Protein AF-A0A9X9M5P9-F1 (afdb_monomer)

Sequence (102 aa):
IRSPEVKHFFALHPFTGELSLLRSLDYESFPEQEASITFLVEAFDIYGTMPPGIATVTVIVKDMNDYPPVFSKRIYKGMVAPDAVKGTPITTVYAEDADPPV

Foldseek 3Di:
DPDPVCVCFWDQDQPPRDIDGPDDQDQVPDPPPDQKDKDKDWHADPVRDPPTDIDIDMDHDDDDQPFDWAKPDPDDDFDDDPPDDPPDDTDDTDTDRPGDDD

Nearest PDB structures (foldseek):
  4xhz-assembly1_A  TM=8.759E-01  e=3.590E-12  Homo sapiens
  6c13-assembly1_A  TM=7.906E-01  e=7.341E-11  Mus musculus
  4zmz-assembly1_A  TM=5.736E-01  e=1.666E-02  Homo sapiens
  5j5j-assembly1_A  TM=6.169E-01  e=2.194E-01  Homo sapiens

Secondary structure (DSSP, 8-state):
---SGGGGTEEE-TTT--EEESS---GGGSPTT--EEEEEEEE--TT--SSPEEEEEEEEPPP---S--EES-S-------TTPPTT-------EE--SPP-

Structure (mmCIF, N/CA/C/O backbone):
data_AF-A0A9X9M5P9-F1
#
_entry.id   AF-A0A9X9M5P9-F1
#
loop_
_atom_site.group_PDB
_atom_site.id
_atom_site.type_symbol
_atom_site.label_atom_id
_atom_site.label_alt_id
_atom_site.label_comp_id
_atom_site.label_asym_id
_atom_site.label_entity_id
_atom_site.label_seq_id
_atom_site.pdbx_PDB_ins_code
_atom_site.Cartn_x
_atom_site.Cartn_y
_atom_site.Cartn_z
_atom_site.occupancy
_atom_site.B_iso_or_equiv
_ato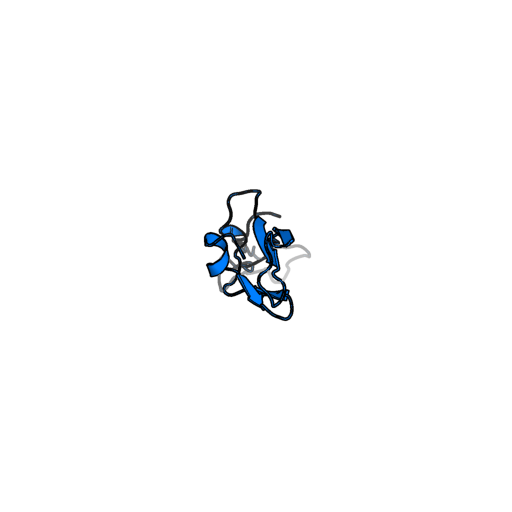m_site.auth_seq_id
_atom_site.auth_comp_id
_atom_site.auth_asym_id
_atom_site.auth_atom_id
_atom_site.pdbx_PDB_model_num
ATOM 1 N N . ILE A 1 1 ? 13.219 -4.749 -17.665 1.00 84.88 1 ILE A N 1
ATOM 2 C CA . ILE A 1 1 ? 13.757 -4.485 -16.308 1.00 84.88 1 ILE A CA 1
ATOM 3 C C . ILE A 1 1 ? 15.048 -5.273 -16.132 1.00 84.88 1 ILE A C 1
ATOM 5 O O . ILE A 1 1 ? 15.033 -6.484 -16.357 1.00 84.88 1 ILE A O 1
ATOM 9 N N . ARG A 1 2 ? 16.145 -4.590 -15.795 1.00 83.56 2 ARG A N 1
ATOM 10 C CA . ARG A 1 2 ? 17.488 -5.178 -15.668 1.00 83.56 2 ARG A CA 1
ATOM 11 C C . ARG A 1 2 ? 17.679 -5.919 -14.342 1.00 83.56 2 ARG A C 1
ATOM 13 O O . ARG A 1 2 ? 18.257 -6.997 -14.333 1.00 83.56 2 ARG A O 1
ATOM 20 N N . SER A 1 3 ? 17.127 -5.366 -13.269 1.00 85.62 3 SER A N 1
ATOM 21 C CA . SER A 1 3 ? 17.085 -5.927 -11.915 1.00 85.62 3 SER A CA 1
ATOM 22 C C . SER A 1 3 ? 16.174 -7.163 -11.828 1.00 85.62 3 SER A C 1
ATOM 24 O O . SER A 1 3 ? 14.958 -7.016 -11.971 1.00 85.62 3 SER A O 1
ATOM 26 N N . PRO A 1 4 ? 16.690 -8.395 -11.655 1.00 83.06 4 PRO A N 1
ATOM 27 C CA . PRO A 1 4 ? 15.856 -9.595 -11.541 1.00 83.06 4 PRO A CA 1
ATOM 28 C C . PRO A 1 4 ? 15.015 -9.645 -10.256 1.00 83.06 4 PRO A C 1
ATOM 30 O O . PRO A 1 4 ? 13.909 -10.184 -10.278 1.00 83.06 4 PRO A O 1
ATOM 33 N N . GLU A 1 5 ? 15.494 -9.063 -9.162 1.00 83.50 5 GLU A N 1
ATOM 34 C CA . GLU A 1 5 ? 14.832 -9.033 -7.856 1.00 83.50 5 GLU A CA 1
ATOM 35 C C . GLU A 1 5 ? 13.445 -8.381 -7.927 1.00 83.50 5 GLU A C 1
ATOM 37 O O . GLU A 1 5 ? 12.472 -8.922 -7.399 1.00 83.50 5 GLU A O 1
ATOM 42 N N . VAL A 1 6 ? 13.312 -7.299 -8.699 1.00 89.94 6 VAL A N 1
ATOM 43 C CA . VAL A 1 6 ? 12.051 -6.557 -8.826 1.00 89.94 6 VAL A CA 1
ATOM 44 C C . VAL A 1 6 ? 11.071 -7.184 -9.826 1.00 89.94 6 VAL A C 1
ATOM 46 O O . VAL A 1 6 ? 9.899 -6.815 -9.844 1.00 89.94 6 VAL A O 1
ATOM 49 N N . LYS A 1 7 ? 11.503 -8.162 -10.641 1.00 90.12 7 LYS A N 1
ATOM 50 C CA . LYS A 1 7 ? 10.626 -8.844 -11.618 1.00 90.12 7 LYS A CA 1
ATOM 51 C C . LYS A 1 7 ? 9.529 -9.684 -10.960 1.00 90.12 7 LYS A C 1
ATOM 53 O O . LYS A 1 7 ? 8.588 -10.075 -11.637 1.00 90.12 7 LYS A O 1
ATOM 58 N N . HIS A 1 8 ? 9.640 -9.967 -9.662 1.00 89.06 8 HIS A N 1
ATOM 59 C CA . HIS A 1 8 ? 8.583 -10.633 -8.895 1.00 89.06 8 HIS A CA 1
ATOM 60 C C . HIS A 1 8 ? 7.478 -9.668 -8.441 1.00 89.06 8 HIS A C 1
ATOM 62 O O . HIS A 1 8 ? 6.382 -10.124 -8.114 1.00 89.06 8 HIS A O 1
ATOM 68 N N . PHE A 1 9 ? 7.763 -8.361 -8.439 1.00 91.50 9 PHE A N 1
ATOM 69 C CA . PHE A 1 9 ? 6.837 -7.298 -8.050 1.00 91.50 9 PHE A CA 1
ATOM 70 C C . PHE A 1 9 ? 6.245 -6.574 -9.256 1.00 91.50 9 PHE A C 1
ATOM 72 O O . PHE A 1 9 ? 5.058 -6.265 -9.241 1.00 91.50 9 PHE A O 1
ATOM 79 N N . PHE A 1 10 ? 7.036 -6.339 -10.307 1.00 95.50 10 PHE A N 1
ATOM 80 C CA . PHE A 1 10 ? 6.629 -5.516 -11.445 1.00 95.50 10 PHE A CA 1
ATOM 81 C C . PHE A 1 10 ? 6.724 -6.246 -12.783 1.00 95.50 10 PHE A C 1
ATOM 83 O O . PHE A 1 10 ? 7.701 -6.944 -13.067 1.00 95.50 10 PHE A O 1
ATOM 90 N N . ALA A 1 11 ? 5.750 -5.981 -13.649 1.00 95.00 11 ALA A N 1
ATOM 91 C CA . ALA A 1 11 ? 5.795 -6.295 -15.068 1.00 95.00 11 ALA A CA 1
ATOM 92 C C . ALA A 1 11 ? 5.851 -5.002 -15.887 1.00 95.00 11 ALA A C 1
ATOM 94 O O . ALA A 1 11 ? 5.105 -4.060 -15.632 1.00 95.00 11 ALA A O 1
ATOM 95 N N . LEU A 1 12 ? 6.736 -4.971 -16.884 1.00 95.56 12 LEU A N 1
ATOM 96 C CA . LEU A 1 12 ? 6.853 -3.871 -17.839 1.00 95.56 12 LEU A CA 1
ATOM 97 C C . LEU A 1 12 ? 6.439 -4.377 -19.219 1.00 95.56 12 LEU A C 1
ATOM 99 O O . LEU A 1 12 ? 7.077 -5.290 -19.750 1.00 95.56 12 LEU A O 1
ATOM 103 N N . HIS A 1 13 ? 5.390 -3.796 -19.795 1.00 95.56 13 HIS A N 1
ATOM 104 C CA . HIS A 1 13 ? 4.910 -4.200 -21.109 1.00 95.56 13 HIS A CA 1
ATOM 105 C C . HIS A 1 13 ? 5.905 -3.764 -22.206 1.00 95.56 13 HIS A C 1
ATOM 107 O O . HIS A 1 13 ? 6.218 -2.574 -22.309 1.00 95.56 13 HIS A O 1
ATOM 113 N N . PRO A 1 14 ? 6.402 -4.688 -23.052 1.00 92.88 14 PRO A N 1
ATOM 114 C CA . PRO A 1 14 ? 7.552 -4.434 -23.926 1.00 92.88 14 PRO A CA 1
ATOM 115 C C . PRO A 1 14 ? 7.280 -3.448 -25.070 1.00 92.88 14 PRO A C 1
ATOM 117 O O . PRO A 1 14 ? 8.226 -2.874 -25.596 1.00 92.88 14 PRO A O 1
ATOM 120 N N . PHE A 1 15 ? 6.014 -3.239 -25.454 1.00 92.88 15 PHE A N 1
ATOM 121 C CA . PHE A 1 15 ? 5.652 -2.346 -26.566 1.00 92.88 15 PHE A CA 1
ATOM 122 C C . PHE A 1 15 ? 5.028 -1.019 -26.125 1.00 92.88 15 PHE A C 1
ATOM 124 O O . PHE A 1 15 ? 5.138 -0.031 -26.840 1.00 92.88 15 PHE A O 1
ATOM 131 N N . THR A 1 16 ? 4.359 -0.986 -24.969 1.00 95.69 16 THR A N 1
ATOM 132 C CA . THR A 1 16 ? 3.670 0.223 -24.470 1.00 95.69 16 THR A CA 1
ATOM 133 C C . THR A 1 16 ? 4.455 0.926 -23.370 1.00 95.69 16 THR A C 1
ATOM 135 O O . THR A 1 16 ? 4.197 2.093 -23.101 1.00 95.69 16 THR A O 1
ATOM 138 N N . GLY A 1 17 ? 5.396 0.230 -22.721 1.00 94.44 17 GLY A N 1
ATOM 139 C CA . GLY A 1 17 ? 6.113 0.748 -21.557 1.00 94.44 17 GLY A CA 1
ATOM 140 C C . GLY A 1 17 ? 5.264 0.819 -20.285 1.00 94.44 17 GLY A C 1
ATOM 141 O O . GLY A 1 17 ? 5.701 1.418 -19.307 1.00 94.44 17 GLY A O 1
ATOM 142 N N . GLU A 1 18 ? 4.068 0.224 -20.273 1.00 97.00 18 GLU A N 1
ATOM 143 C CA . GLU A 1 18 ? 3.203 0.206 -19.093 1.00 97.00 18 GLU A CA 1
ATOM 144 C C . GLU A 1 18 ? 3.835 -0.624 -17.970 1.00 97.00 18 GLU A C 1
ATOM 146 O O . GLU A 1 18 ? 4.168 -1.797 -18.161 1.00 97.00 18 GLU A O 1
ATOM 151 N N . LEU A 1 19 ? 4.002 -0.002 -16.801 1.00 95.62 19 LEU A N 1
ATOM 152 C CA . LEU A 1 19 ? 4.487 -0.645 -15.587 1.00 95.62 19 LEU A CA 1
ATOM 153 C C . LEU A 1 19 ? 3.291 -1.047 -14.722 1.00 95.62 19 LEU A C 1
ATOM 155 O O . LEU A 1 19 ? 2.485 -0.204 -14.341 1.00 95.62 19 LEU A O 1
ATOM 159 N N . SER A 1 20 ? 3.197 -2.331 -14.395 1.00 95.75 20 SER A N 1
ATOM 160 C CA . SER A 1 20 ? 2.101 -2.915 -13.618 1.00 95.75 20 SER A CA 1
ATOM 161 C C . SER A 1 20 ? 2.633 -3.767 -12.470 1.00 95.75 20 SER A C 1
ATOM 163 O O . SER A 1 20 ? 3.775 -4.236 -12.500 1.00 95.75 20 SER A O 1
ATOM 165 N N . LEU A 1 21 ? 1.803 -3.961 -11.446 1.00 95.38 21 LEU A N 1
ATOM 166 C CA . LEU A 1 21 ? 2.110 -4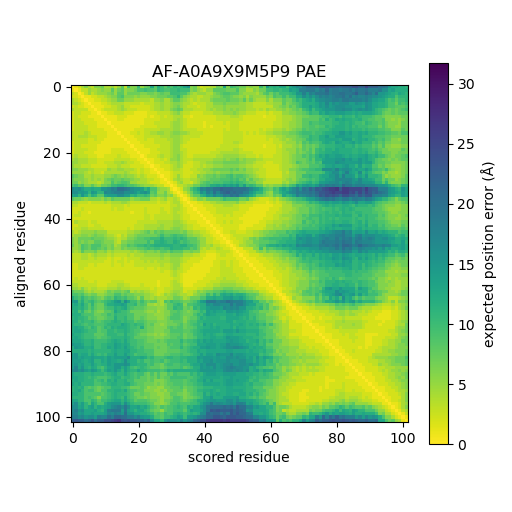.813 -10.303 1.00 95.38 21 LEU A CA 1
ATOM 167 C C . LEU A 1 21 ? 1.731 -6.268 -10.595 1.00 95.38 21 LEU A C 1
ATOM 169 O O . LEU A 1 21 ? 0.622 -6.558 -11.034 1.00 95.38 21 LEU A O 1
ATOM 173 N N . LEU A 1 22 ? 2.647 -7.186 -10.300 1.00 94.19 22 LEU A N 1
ATOM 174 C CA . LEU A 1 22 ? 2.397 -8.630 -10.274 1.00 94.19 22 LEU A CA 1
ATOM 175 C C . LEU A 1 22 ? 1.954 -9.114 -8.888 1.00 94.19 22 LEU A C 1
ATOM 177 O O . LEU A 1 22 ? 1.337 -10.172 -8.775 1.00 94.19 22 LEU A O 1
ATOM 181 N N . ARG A 1 23 ? 2.283 -8.354 -7.837 1.00 89.75 23 ARG A N 1
ATOM 182 C CA . ARG A 1 23 ? 1.885 -8.584 -6.441 1.00 89.75 23 ARG A CA 1
ATOM 183 C C . ARG A 1 23 ? 1.619 -7.246 -5.761 1.00 89.75 23 ARG A C 1
ATOM 185 O O . ARG A 1 23 ? 2.181 -6.234 -6.175 1.00 89.75 23 ARG A O 1
ATOM 192 N N . SER A 1 24 ? 0.788 -7.255 -4.724 1.00 88.56 24 SER A N 1
ATOM 193 C CA . SER A 1 24 ? 0.617 -6.094 -3.853 1.00 88.56 24 SER A CA 1
ATOM 194 C C . SER A 1 24 ? 1.948 -5.717 -3.197 1.00 88.56 24 SER A C 1
ATOM 196 O O . SER A 1 24 ? 2.774 -6.584 -2.903 1.00 88.56 24 SER A O 1
ATOM 198 N N . LEU A 1 25 ? 2.149 -4.416 -3.009 1.00 89.62 25 LEU A N 1
ATOM 199 C CA . LEU A 1 25 ? 3.219 -3.875 -2.182 1.00 89.62 25 LEU A CA 1
ATOM 200 C C . LEU A 1 25 ? 2.616 -3.584 -0.811 1.00 89.62 25 LEU A C 1
ATOM 202 O O . LEU A 1 25 ? 1.518 -3.044 -0.747 1.00 89.62 25 LEU A O 1
ATOM 206 N N . ASP A 1 26 ? 3.329 -3.981 0.230 1.00 85.50 26 ASP A N 1
ATOM 207 C CA . ASP A 1 26 ? 2.931 -3.878 1.631 1.00 85.50 26 ASP A CA 1
ATOM 208 C C . ASP A 1 26 ? 3.931 -2.940 2.304 1.00 85.50 26 ASP A C 1
ATOM 210 O O . ASP A 1 26 ? 5.135 -3.210 2.229 1.00 85.50 26 ASP A O 1
ATOM 214 N N . T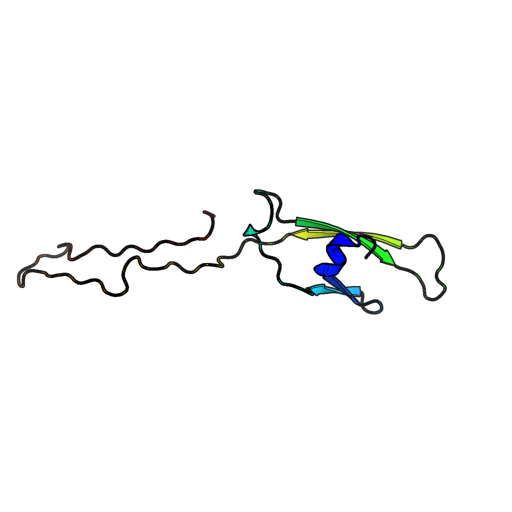YR A 1 27 ? 3.474 -1.806 2.837 1.00 85.38 27 TYR A N 1
ATOM 215 C CA . TYR A 1 27 ? 4.367 -0.756 3.340 1.00 85.38 27 TYR A CA 1
ATOM 216 C C . TYR A 1 27 ? 5.164 -1.253 4.558 1.00 85.38 27 TYR A C 1
ATOM 218 O O . TYR A 1 27 ? 6.377 -1.054 4.637 1.00 85.38 27 TYR A O 1
ATOM 226 N N . GLU A 1 28 ? 4.510 -2.027 5.420 1.00 80.69 28 GLU A N 1
ATOM 227 C CA . GLU A 1 28 ? 5.005 -2.615 6.669 1.00 80.69 28 GLU A CA 1
ATOM 228 C C . GLU A 1 28 ? 6.066 -3.699 6.435 1.00 80.69 28 GLU A C 1
ATOM 230 O O . GLU A 1 28 ? 6.850 -4.021 7.328 1.00 80.69 28 GLU A O 1
ATOM 235 N N . SER A 1 29 ? 6.117 -4.266 5.227 1.00 83.19 29 SER A N 1
ATOM 236 C CA . SER A 1 29 ? 7.144 -5.234 4.832 1.00 83.19 29 SER A CA 1
ATOM 237 C C . SER A 1 29 ? 8.502 -4.586 4.525 1.00 83.19 29 SER A C 1
ATOM 239 O O . SER A 1 29 ? 9.499 -5.304 4.380 1.00 83.19 29 SER A O 1
ATOM 241 N N . PHE A 1 30 ? 8.573 -3.256 4.394 1.00 82.69 30 PHE A N 1
ATOM 242 C CA . PHE A 1 30 ? 9.831 -2.538 4.181 1.00 82.69 30 PHE A CA 1
ATOM 243 C C . PHE A 1 30 ? 10.499 -2.175 5.517 1.00 82.69 30 PHE A C 1
ATOM 245 O O . PHE A 1 30 ? 9.816 -1.935 6.511 1.00 82.69 30 PHE A O 1
ATOM 252 N N . PRO A 1 31 ? 11.843 -2.103 5.571 1.00 78.56 31 PRO A N 1
ATOM 253 C CA . PRO A 1 31 ? 12.538 -1.552 6.729 1.00 78.56 31 PRO A CA 1
ATOM 254 C C . PRO A 1 31 ? 12.070 -0.123 7.032 1.00 78.56 31 PRO A C 1
ATOM 256 O O . PRO A 1 31 ? 11.795 0.652 6.111 1.00 78.56 31 PRO A O 1
ATOM 259 N N . GLU A 1 32 ? 12.023 0.227 8.321 1.00 65.62 32 GLU A N 1
ATOM 260 C CA . GLU A 1 32 ? 11.610 1.555 8.783 1.00 65.62 32 GLU A CA 1
ATOM 261 C C . GLU A 1 32 ? 12.330 2.666 7.985 1.00 65.62 32 GLU A C 1
ATOM 263 O O . GLU A 1 32 ? 13.558 2.687 7.913 1.00 65.62 32 GLU A O 1
ATOM 268 N N . GLN A 1 33 ? 11.545 3.600 7.424 1.00 59.03 33 GLN A N 1
ATOM 269 C CA . GLN A 1 33 ? 11.955 4.815 6.687 1.00 59.03 33 GLN A CA 1
ATOM 270 C C . GLN A 1 33 ? 12.318 4.680 5.192 1.00 59.03 33 GLN A C 1
ATOM 272 O O . GLN A 1 33 ? 12.545 5.709 4.552 1.00 59.03 33 GLN A O 1
ATOM 277 N N . GLU A 1 34 ? 12.300 3.486 4.586 1.00 69.44 34 GLU A N 1
ATOM 278 C CA . GLU A 1 34 ? 12.657 3.314 3.162 1.00 69.44 34 G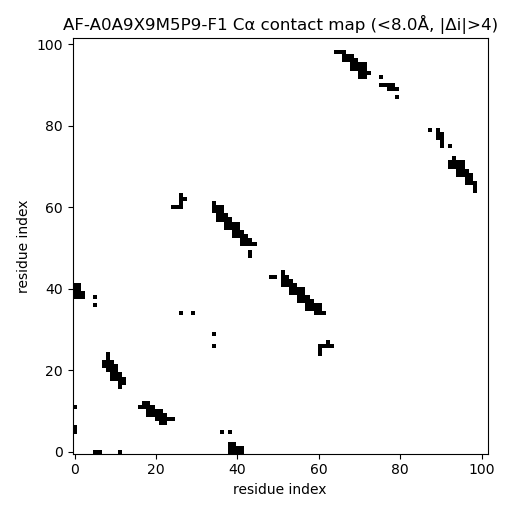LU A CA 1
ATOM 279 C C . GLU A 1 34 ? 11.697 2.397 2.385 1.00 69.44 34 GLU A C 1
ATOM 281 O O . GLU A 1 34 ? 12.102 1.428 1.740 1.00 69.44 34 GLU A O 1
ATOM 286 N N . ALA A 1 35 ? 10.405 2.737 2.363 1.00 85.88 35 ALA A N 1
ATOM 287 C CA . ALA A 1 35 ? 9.428 2.057 1.511 1.00 85.88 35 ALA A CA 1
ATOM 288 C C . ALA A 1 35 ? 9.569 2.495 0.038 1.00 85.88 35 ALA A C 1
ATOM 290 O O . ALA A 1 35 ? 8.707 3.159 -0.541 1.00 85.88 35 ALA A O 1
ATOM 291 N N . SER A 1 36 ? 10.709 2.183 -0.585 1.00 90.50 36 SER A N 1
ATOM 292 C CA . SER A 1 36 ? 10.959 2.481 -1.995 1.00 90.50 36 SER A CA 1
ATOM 293 C C . SER A 1 36 ? 11.734 1.374 -2.704 1.00 90.50 36 SER A C 1
ATOM 295 O O . SER A 1 36 ? 12.595 0.714 -2.129 1.00 90.50 36 SER A O 1
ATOM 297 N N . ILE A 1 37 ? 11.439 1.180 -3.988 1.00 91.50 37 ILE A N 1
ATOM 298 C CA . ILE A 1 37 ? 12.129 0.222 -4.851 1.00 91.50 37 ILE A CA 1
ATOM 299 C C . ILE A 1 37 ? 12.726 0.985 -6.029 1.00 91.50 37 ILE A C 1
ATOM 301 O O . ILE A 1 37 ? 11.996 1.569 -6.831 1.00 91.50 37 ILE A O 1
ATOM 305 N N . THR A 1 38 ? 14.052 0.955 -6.160 1.00 92.88 38 THR A N 1
ATOM 306 C CA . THR A 1 38 ? 14.768 1.583 -7.279 1.00 92.88 38 THR A CA 1
ATOM 307 C C . THR A 1 38 ? 15.381 0.526 -8.191 1.00 92.88 38 THR A C 1
ATOM 309 O O . THR A 1 38 ? 16.080 -0.369 -7.723 1.00 92.88 38 THR A O 1
ATOM 312 N N . PHE A 1 39 ? 15.138 0.623 -9.500 1.00 94.38 39 PHE A N 1
ATOM 313 C CA . PHE A 1 39 ? 15.669 -0.316 -10.492 1.00 94.38 39 PHE A CA 1
ATOM 314 C C . PHE A 1 39 ? 15.904 0.327 -11.861 1.00 94.38 39 PHE A C 1
ATOM 316 O O . PHE A 1 39 ? 15.393 1.402 -12.170 1.00 94.38 39 PHE A O 1
ATOM 323 N N . LEU A 1 40 ? 16.672 -0.363 -12.709 1.00 95.00 40 LEU A N 1
ATOM 324 C CA . LEU A 1 40 ? 16.960 0.073 -14.076 1.00 95.00 40 LEU A CA 1
ATOM 325 C C . LEU A 1 40 ? 16.043 -0.601 -15.105 1.00 95.00 40 LEU A C 1
ATOM 327 O O . LEU A 1 40 ? 15.799 -1.817 -15.068 1.00 95.00 40 LEU A O 1
ATOM 331 N N . VAL A 1 41 ? 15.592 0.184 -16.080 1.00 95.31 41 VAL A N 1
ATOM 332 C CA . VAL A 1 41 ? 14.907 -0.288 -17.290 1.00 95.31 41 VAL A CA 1
ATOM 333 C C . VAL A 1 41 ? 15.778 -0.048 -18.516 1.00 95.31 41 VAL A C 1
ATOM 335 O O . VAL A 1 41 ? 16.591 0.872 -18.539 1.00 95.31 41 VAL A O 1
ATOM 338 N N . GLU A 1 42 ? 15.608 -0.902 -19.521 1.00 94.50 42 GLU A N 1
ATOM 339 C CA . GLU A 1 42 ? 16.353 -0.849 -20.776 1.00 94.50 42 GLU A CA 1
ATOM 340 C C . GLU A 1 42 ? 15.358 -0.777 -21.929 1.00 94.50 42 GLU A C 1
ATOM 342 O O . GLU A 1 42 ? 14.338 -1.474 -21.911 1.00 94.50 42 GLU A O 1
ATOM 347 N N . ALA A 1 43 ? 15.668 0.062 -22.910 1.00 94.31 43 ALA A N 1
ATOM 348 C CA . ALA A 1 43 ? 14.923 0.200 -24.148 1.00 94.31 43 ALA A CA 1
ATOM 349 C C . ALA A 1 43 ? 15.841 -0.146 -25.323 1.00 94.31 43 ALA A C 1
ATOM 351 O O . ALA A 1 43 ? 16.928 0.420 -25.466 1.00 94.31 43 ALA A O 1
ATOM 352 N N . PHE A 1 44 ? 15.377 -1.071 -26.157 1.00 94.81 44 PHE A N 1
ATOM 353 C CA . PHE A 1 44 ? 16.035 -1.487 -27.389 1.00 94.81 44 PHE A CA 1
ATOM 354 C C . PHE A 1 44 ? 15.174 -1.051 -28.571 1.00 94.81 44 PHE A C 1
ATOM 356 O O . PHE A 1 44 ? 13.943 -1.059 -28.483 1.00 94.81 44 PHE A O 1
ATOM 363 N N . ASP A 1 45 ? 15.813 -0.684 -29.677 1.00 92.44 45 ASP A N 1
ATOM 364 C CA . ASP A 1 45 ? 15.105 -0.592 -30.949 1.00 92.44 45 ASP A CA 1
ATOM 365 C C . ASP A 1 45 ? 14.752 -1.999 -31.468 1.00 92.44 45 ASP A C 1
ATOM 367 O O . ASP A 1 45 ? 15.174 -3.023 -30.925 1.00 92.44 45 ASP A O 1
ATOM 371 N N . ILE A 1 46 ? 13.976 -2.061 -32.551 1.00 91.94 46 ILE A N 1
ATOM 372 C CA . ILE A 1 46 ? 13.578 -3.336 -33.167 1.00 91.94 46 ILE A CA 1
ATOM 373 C C . ILE A 1 46 ? 14.763 -4.146 -33.719 1.00 91.94 46 ILE A C 1
ATOM 375 O O . ILE A 1 46 ? 14.606 -5.330 -34.008 1.00 91.94 46 ILE A O 1
ATOM 379 N N . TYR A 1 47 ? 15.927 -3.513 -33.888 1.00 93.19 47 TYR A N 1
ATOM 380 C CA . TYR A 1 47 ? 17.140 -4.127 -34.421 1.00 93.19 47 TYR A CA 1
ATOM 381 C C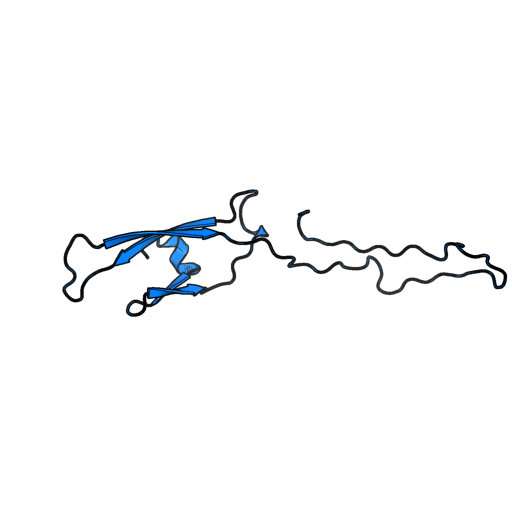 . TYR A 1 47 ? 18.078 -4.628 -33.310 1.00 93.19 47 TYR A C 1
ATOM 383 O O . TYR A 1 47 ? 19.053 -5.316 -33.609 1.00 93.19 47 TYR A O 1
ATOM 391 N N . GLY A 1 48 ? 17.780 -4.331 -32.040 1.00 87.62 48 GLY A N 1
ATOM 392 C CA . GLY A 1 48 ? 18.606 -4.707 -30.895 1.00 87.62 48 GLY A CA 1
ATOM 393 C C . GLY A 1 48 ? 19.932 -3.947 -30.827 1.00 87.62 48 GLY A C 1
ATOM 394 O O . GLY A 1 48 ? 20.927 -4.504 -30.359 1.00 87.62 48 GLY A O 1
ATOM 395 N N . THR A 1 49 ? 19.975 -2.705 -31.318 1.00 92.62 49 THR A N 1
ATOM 396 C CA . THR A 1 49 ? 21.204 -1.900 -31.362 1.00 92.62 49 THR A CA 1
ATOM 397 C C . THR A 1 49 ? 21.772 -1.661 -29.958 1.00 92.62 49 THR A C 1
ATOM 399 O O . THR A 1 49 ? 21.039 -1.380 -29.009 1.00 92.62 49 THR A O 1
ATOM 402 N N . MET A 1 50 ? 23.101 -1.751 -29.834 1.00 92.00 50 MET A N 1
ATOM 403 C CA . MET A 1 50 ? 23.838 -1.527 -28.587 1.00 92.00 50 MET A CA 1
ATOM 404 C C . MET A 1 50 ? 24.594 -0.186 -28.607 1.00 92.00 50 MET A C 1
ATOM 406 O O . MET A 1 50 ? 25.175 0.154 -29.641 1.00 92.00 50 MET A O 1
ATOM 410 N N . PRO A 1 51 ? 24.692 0.529 -27.467 1.00 90.88 51 PRO A N 1
ATOM 411 C CA . PRO A 1 51 ? 24.075 0.217 -26.173 1.00 90.88 51 PRO A CA 1
ATOM 412 C C . PRO A 1 51 ? 22.573 0.566 -26.134 1.00 90.88 51 PRO A C 1
ATOM 414 O O . PRO A 1 51 ? 22.150 1.477 -26.847 1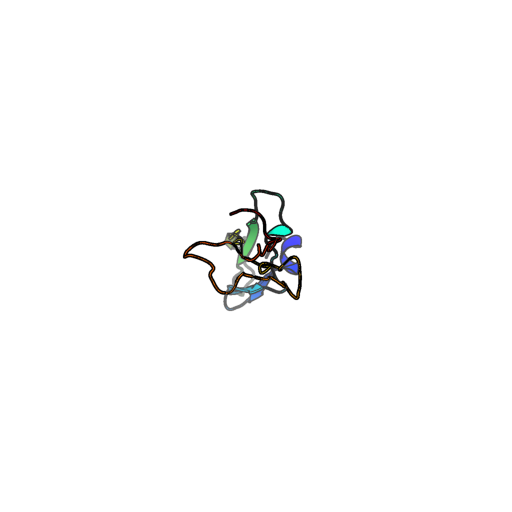.00 90.88 51 PRO A O 1
ATOM 417 N N . PRO A 1 52 ? 21.768 -0.106 -25.287 1.00 94.06 52 PRO A N 1
ATOM 418 C CA . PRO A 1 52 ? 20.376 0.280 -25.092 1.00 94.06 52 PRO A CA 1
ATOM 419 C C . PRO A 1 52 ? 20.269 1.638 -24.397 1.00 94.06 52 PRO A C 1
ATOM 421 O O . PRO A 1 52 ? 21.178 2.067 -23.678 1.00 94.06 52 PRO A O 1
ATOM 424 N N . GLY A 1 53 ? 19.109 2.277 -24.537 1.00 94.00 53 GLY A N 1
ATOM 425 C CA . GLY A 1 53 ? 18.728 3.374 -23.652 1.00 94.00 53 GLY A CA 1
ATOM 426 C C . GLY A 1 53 ? 18.462 2.834 -22.248 1.00 94.00 53 GLY A C 1
ATOM 427 O O . GLY A 1 53 ? 17.779 1.821 -22.103 1.00 94.00 53 GLY A O 1
ATOM 428 N N . ILE A 1 54 ? 18.994 3.489 -21.216 1.00 95.06 54 ILE A N 1
ATOM 429 C CA . ILE A 1 54 ? 18.852 3.064 -19.816 1.00 95.06 54 ILE A CA 1
ATOM 430 C C . ILE A 1 54 ? 18.232 4.202 -19.009 1.00 95.06 54 ILE A C 1
ATOM 432 O O . ILE A 1 54 ? 18.650 5.352 -19.143 1.00 95.06 54 ILE A O 1
ATOM 436 N N . ALA A 1 55 ? 17.267 3.877 -18.149 1.00 95.00 55 ALA A N 1
ATOM 437 C CA . ALA A 1 55 ? 16.673 4.822 -17.209 1.00 95.00 55 ALA A CA 1
ATOM 438 C C . ALA A 1 55 ? 16.502 4.201 -15.818 1.00 95.00 55 ALA A C 1
ATOM 440 O O . ALA A 1 55 ? 16.303 2.990 -15.684 1.00 95.00 55 ALA A O 1
ATOM 441 N N . THR A 1 56 ? 16.555 5.049 -14.793 1.00 95.94 56 THR A N 1
ATOM 442 C CA . THR A 1 56 ? 16.269 4.682 -13.403 1.00 95.94 56 THR A CA 1
ATOM 443 C C . THR A 1 56 ? 14.800 4.929 -13.096 1.00 95.94 56 THR A C 1
ATOM 445 O O . THR A 1 56 ? 14.278 6.006 -13.378 1.00 95.94 56 THR A O 1
ATOM 448 N N . VAL A 1 57 ? 14.148 3.937 -12.500 1.00 95.62 57 VAL A N 1
ATOM 449 C CA . VAL A 1 57 ? 12.779 4.019 -11.993 1.00 95.62 57 VAL A CA 1
ATOM 450 C C . VAL A 1 57 ? 12.830 3.875 -10.479 1.00 95.62 57 VAL A C 1
ATOM 452 O O . VAL A 1 57 ? 13.412 2.914 -9.980 1.00 95.62 57 VAL A O 1
ATOM 455 N N . THR A 1 58 ? 12.202 4.808 -9.768 1.00 94.88 58 THR A N 1
ATOM 456 C CA . THR A 1 58 ? 12.034 4.762 -8.313 1.00 94.88 58 THR A CA 1
ATOM 457 C C . THR A 1 58 ? 10.547 4.718 -7.996 1.00 94.88 58 THR A C 1
ATOM 459 O O . THR A 1 58 ? 9.814 5.661 -8.290 1.00 94.88 58 THR A O 1
ATOM 462 N N . VAL A 1 59 ? 10.102 3.604 -7.421 1.00 93.62 59 VAL A N 1
ATOM 463 C CA . VAL A 1 59 ? 8.732 3.405 -6.943 1.00 93.62 59 VAL A CA 1
ATOM 464 C C . VAL A 1 59 ? 8.715 3.696 -5.451 1.00 93.62 59 VAL A C 1
ATOM 466 O O . VAL A 1 59 ? 9.403 3.016 -4.700 1.00 93.62 59 VAL A O 1
ATOM 469 N N . ILE A 1 60 ? 7.947 4.698 -5.031 1.00 92.19 60 ILE A N 1
ATOM 470 C CA . ILE A 1 60 ? 7.746 5.031 -3.617 1.00 92.19 60 ILE A CA 1
ATOM 471 C C . ILE A 1 60 ? 6.427 4.393 -3.186 1.00 92.19 60 ILE A C 1
ATOM 473 O O . ILE A 1 60 ? 5.380 4.688 -3.767 1.00 92.19 60 ILE A O 1
ATOM 477 N N . VAL A 1 61 ? 6.489 3.500 -2.204 1.00 90.25 61 VAL A N 1
ATOM 478 C CA . VAL A 1 61 ? 5.321 2.854 -1.607 1.00 90.25 61 VAL A CA 1
ATOM 479 C C . VAL A 1 61 ? 4.769 3.800 -0.556 1.00 90.25 61 VAL A C 1
ATOM 481 O O . VAL A 1 61 ? 5.487 4.271 0.322 1.00 90.25 61 VAL A O 1
ATOM 484 N N . LYS A 1 62 ? 3.492 4.137 -0.700 1.00 86.62 62 LYS A N 1
ATOM 485 C CA . LYS A 1 62 ? 2.808 5.026 0.225 1.00 86.62 62 LYS A CA 1
ATOM 486 C C . LYS A 1 62 ? 2.158 4.188 1.317 1.00 86.62 62 LYS A C 1
ATOM 488 O O . LYS A 1 62 ? 1.408 3.277 0.983 1.00 86.62 62 LYS A O 1
ATOM 493 N N . ASP A 1 63 ? 2.416 4.565 2.560 1.00 82.50 63 ASP A N 1
ATOM 494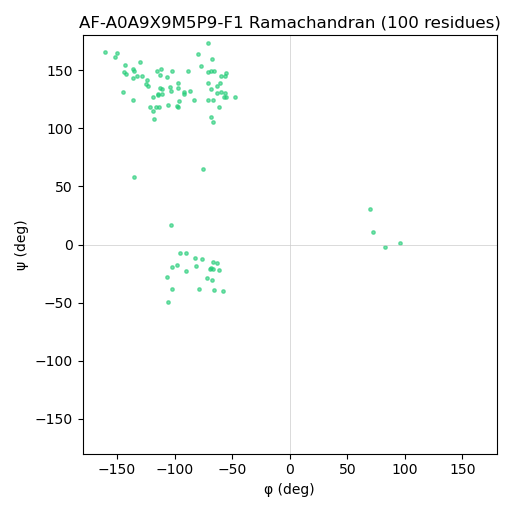 C CA . ASP A 1 63 ? 1.728 4.050 3.740 1.00 82.50 63 ASP A CA 1
ATOM 495 C C . ASP A 1 63 ? 0.209 4.253 3.617 1.00 82.50 63 ASP A C 1
ATOM 497 O O . ASP A 1 63 ? -0.257 5.348 3.252 1.00 82.50 63 ASP A O 1
ATOM 501 N N . MET A 1 64 ? -0.550 3.193 3.869 1.00 81.56 64 MET A N 1
ATOM 502 C CA . MET A 1 64 ? -2.005 3.183 3.891 1.00 81.56 64 MET A CA 1
ATOM 503 C C . MET A 1 64 ? -2.473 2.457 5.148 1.00 81.56 64 MET A C 1
ATOM 505 O O . MET A 1 64 ? -1.866 1.486 5.561 1.00 81.56 64 MET A O 1
ATOM 509 N N . ASN A 1 65 ? -3.585 2.920 5.728 1.00 79.94 65 ASN A N 1
ATOM 510 C CA . ASN A 1 65 ? -4.212 2.214 6.843 1.00 79.94 65 ASN A CA 1
ATOM 511 C C . ASN A 1 65 ? -4.749 0.870 6.334 1.00 79.94 65 ASN A C 1
ATOM 513 O O . ASN A 1 65 ? -5.751 0.842 5.604 1.00 79.94 65 ASN A O 1
ATOM 517 N N . ASP A 1 66 ? -4.052 -0.207 6.679 1.00 76.94 66 ASP A N 1
ATOM 518 C CA . ASP A 1 66 ? -4.376 -1.572 6.276 1.00 76.94 66 ASP A CA 1
ATOM 519 C C . ASP A 1 66 ? -5.147 -2.311 7.384 1.00 76.94 66 ASP A C 1
ATOM 521 O O . ASP A 1 66 ? -5.859 -3.289 7.107 1.00 76.94 66 ASP A O 1
ATOM 525 N N . TYR A 1 67 ? -5.105 -1.802 8.623 1.00 79.94 67 TYR A N 1
ATOM 526 C CA . TYR A 1 67 ? -5.826 -2.355 9.763 1.00 79.94 67 TYR A CA 1
ATOM 527 C C . TYR A 1 67 ? -6.853 -1.367 10.342 1.00 79.94 67 TYR A C 1
ATOM 529 O O . TYR A 1 67 ? -6.508 -0.448 11.072 1.00 79.94 67 TYR A O 1
ATOM 537 N N . PRO A 1 68 ? -8.169 -1.588 10.145 1.00 84.62 68 PRO A N 1
ATOM 538 C CA . PRO A 1 68 ? -9.171 -0.733 10.771 1.00 84.62 68 PRO A CA 1
ATOM 539 C C . PRO A 1 68 ? -9.152 -0.890 12.304 1.00 84.62 68 PRO A C 1
ATOM 541 O O . PRO A 1 68 ? -8.959 -2.009 12.794 1.00 84.62 68 PRO A O 1
ATOM 544 N N . PRO A 1 69 ? -9.492 0.161 13.079 1.00 91.25 69 PRO A N 1
ATOM 545 C CA . PRO A 1 69 ? -9.552 0.074 14.533 1.00 91.25 69 PRO A CA 1
ATOM 546 C C . PRO A 1 69 ? -10.478 -1.049 15.010 1.00 91.25 69 PRO A C 1
ATOM 548 O O . PRO A 1 69 ? -11.665 -1.109 14.663 1.00 91.25 69 PRO A O 1
ATOM 551 N N . VAL A 1 70 ? -9.961 -1.919 15.873 1.00 93.56 70 VAL A N 1
ATOM 552 C CA . VAL A 1 70 ? -10.688 -3.054 16.440 1.00 93.56 70 VAL A CA 1
ATOM 553 C C . VAL A 1 70 ? -11.042 -2.765 17.891 1.00 93.56 70 VAL A C 1
ATOM 555 O O . VAL A 1 70 ? -10.181 -2.577 18.747 1.00 93.56 70 VAL A O 1
ATOM 558 N N . PHE A 1 71 ? -12.339 -2.770 18.207 1.00 96.50 71 PHE A N 1
ATOM 559 C CA . PHE A 1 71 ? -12.795 -2.652 19.590 1.00 96.50 71 PHE A CA 1
ATOM 560 C C . PHE A 1 71 ? -12.321 -3.831 20.448 1.00 96.50 71 PHE A C 1
ATOM 562 O O . PHE A 1 71 ? -12.495 -4.996 20.089 1.00 96.50 71 PHE A O 1
ATOM 569 N N . SER A 1 72 ? -11.852 -3.524 21.657 1.00 96.31 72 SER A N 1
ATOM 570 C CA . SER A 1 72 ? -11.421 -4.514 22.657 1.00 96.31 72 SER A CA 1
ATOM 571 C C . SER A 1 72 ? -12.531 -5.474 23.102 1.00 96.31 72 SER A C 1
ATOM 573 O O . SER A 1 72 ? -12.254 -6.558 23.618 1.00 96.31 72 SER A O 1
ATOM 575 N N . LYS A 1 73 ? -13.807 -5.099 22.932 1.00 96.19 73 LYS A N 1
ATOM 576 C CA . LYS A 1 73 ? -14.969 -5.953 23.213 1.00 96.19 73 LYS A CA 1
ATOM 577 C C . LYS A 1 73 ? -15.994 -5.833 22.095 1.00 96.19 73 LYS A C 1
ATOM 579 O O . LYS A 1 73 ? -16.275 -4.749 21.603 1.00 96.19 73 LYS A O 1
ATOM 584 N N . ARG A 1 74 ? -16.654 -6.948 21.774 1.00 96.25 74 ARG A N 1
ATOM 585 C CA . ARG A 1 74 ? -17.783 -6.956 20.825 1.00 96.25 74 ARG A CA 1
ATOM 586 C C . ARG A 1 74 ? -19.049 -6.308 21.387 1.00 96.25 74 ARG A C 1
ATOM 588 O O . ARG A 1 74 ? -19.871 -5.813 20.630 1.00 96.25 74 ARG A O 1
ATOM 595 N N . ILE A 1 75 ? -19.234 -6.357 22.707 1.00 97.12 75 ILE A N 1
ATOM 596 C CA . ILE A 1 75 ? -20.394 -5.783 23.392 1.00 97.12 75 ILE A CA 1
ATOM 597 C C . ILE A 1 75 ? -19.900 -5.042 24.631 1.00 97.12 75 ILE A C 1
ATOM 599 O O . ILE A 1 75 ? -19.268 -5.637 25.506 1.00 97.12 75 ILE A O 1
ATOM 603 N N . TYR A 1 76 ? -20.253 -3.763 24.729 1.00 97.56 76 TYR A N 1
ATOM 604 C CA . TYR A 1 76 ? -20.100 -2.967 25.941 1.00 97.56 76 TYR A CA 1
ATOM 605 C C . TYR A 1 76 ? -21.464 -2.815 26.602 1.00 97.56 76 TYR A C 1
ATOM 607 O O . TYR A 1 76 ? -22.468 -2.559 25.940 1.00 97.56 76 TYR A O 1
ATOM 615 N N . LYS A 1 77 ? -21.503 -2.992 27.919 1.00 97.25 77 LYS A N 1
ATOM 616 C CA . LYS A 1 77 ? -22.687 -2.728 28.736 1.00 97.25 77 LYS A CA 1
ATOM 617 C C . LYS A 1 77 ? -22.366 -1.586 29.687 1.00 97.25 77 LYS A C 1
ATOM 619 O O . LYS A 1 77 ? -21.220 -1.416 30.102 1.00 97.25 77 LYS A O 1
ATOM 624 N N . GLY A 1 78 ? -23.389 -0.822 30.025 1.00 96.38 78 GLY A N 1
ATOM 625 C CA . GLY A 1 78 ? -23.317 0.256 30.993 1.00 96.38 78 GLY A CA 1
ATOM 626 C C . GLY A 1 78 ? -24.674 0.442 31.650 1.00 96.38 78 GLY A C 1
ATOM 627 O O . GLY A 1 78 ? -25.687 -0.041 31.142 1.00 96.38 78 GLY A O 1
ATOM 628 N N . MET A 1 79 ? -24.679 1.101 32.799 1.00 96.69 79 MET A N 1
ATOM 629 C CA . MET A 1 79 ? -25.887 1.413 33.555 1.00 96.69 79 MET A CA 1
ATOM 630 C C . MET A 1 79 ? -25.811 2.859 34.020 1.00 96.69 79 MET A C 1
ATOM 632 O O . MET A 1 79 ? -24.725 3.386 34.250 1.00 96.69 79 MET A O 1
ATOM 636 N N . VAL A 1 80 ? -26.969 3.493 34.148 1.00 97.00 80 VAL A N 1
ATOM 637 C CA . VAL A 1 80 ? -27.085 4.886 34.569 1.00 97.00 80 VAL A CA 1
ATOM 638 C C . VAL A 1 80 ? -28.334 5.055 35.426 1.00 97.00 80 VAL A C 1
ATOM 640 O O . VAL A 1 80 ? -29.312 4.325 35.252 1.00 97.00 80 VAL A O 1
ATOM 643 N N . ALA A 1 81 ? -28.280 5.984 36.377 1.00 97.25 81 ALA A N 1
ATOM 644 C CA . ALA A 1 81 ? -29.419 6.319 37.220 1.00 97.25 81 ALA A CA 1
ATOM 645 C C . ALA A 1 81 ? -30.498 7.074 36.411 1.00 97.25 81 ALA A C 1
ATOM 647 O O . ALA A 1 81 ? -30.158 7.805 35.477 1.00 97.25 81 ALA A O 1
ATOM 648 N N . PRO A 1 82 ? -31.792 6.921 36.744 1.00 95.69 82 PRO A N 1
ATOM 649 C CA . PRO A 1 82 ? -32.884 7.578 36.017 1.00 95.69 82 PRO A CA 1
ATOM 650 C C . PRO A 1 82 ? -32.884 9.110 36.156 1.00 95.69 82 PRO A C 1
ATOM 652 O O . PRO A 1 82 ? -33.454 9.801 35.317 1.00 95.69 82 PRO A O 1
ATOM 655 N N . ASP A 1 83 ? -32.245 9.639 37.195 1.00 96.88 83 ASP A N 1
ATOM 656 C CA . ASP A 1 83 ? -32.097 11.059 37.521 1.00 96.88 83 ASP A CA 1
ATOM 657 C C . ASP A 1 83 ? -30.699 11.608 37.176 1.00 96.88 83 ASP A C 1
ATOM 659 O O . ASP A 1 83 ? -30.305 12.675 37.651 1.00 96.88 83 ASP A O 1
ATOM 663 N N . ALA A 1 84 ? -29.934 10.890 36.346 1.00 97.12 84 ALA A N 1
ATOM 664 C CA . ALA A 1 84 ? -28.585 11.292 35.977 1.00 97.12 84 ALA A CA 1
ATOM 665 C C . ALA A 1 84 ? -28.554 12.662 35.283 1.00 97.12 84 ALA A C 1
ATOM 667 O O . ALA A 1 84 ? -29.282 12.940 34.327 1.00 97.12 84 ALA A O 1
ATOM 668 N N . VAL A 1 85 ? -27.653 13.515 35.766 1.00 97.81 85 VAL A N 1
ATOM 669 C CA . VAL A 1 85 ? -27.438 14.858 35.231 1.00 97.81 85 VAL A CA 1
ATOM 670 C C . VAL A 1 85 ? -26.589 14.822 33.957 1.00 97.81 85 VAL A C 1
ATOM 672 O O . VAL A 1 85 ? -25.903 13.848 33.642 1.00 97.81 85 VAL A O 1
ATOM 675 N N . LYS A 1 86 ? -26.605 15.921 33.198 1.00 97.19 86 LYS A N 1
ATOM 676 C CA . LYS A 1 86 ? -25.800 16.048 31.978 1.00 97.19 86 LYS A CA 1
ATOM 677 C C . LYS A 1 86 ? -24.312 15.836 32.289 1.00 97.19 86 LYS A C 1
ATOM 679 O O . LYS A 1 86 ? -23.750 16.531 33.129 1.00 97.19 86 LYS A O 1
ATOM 684 N N . GLY A 1 87 ? -23.680 14.924 31.550 1.00 96.62 87 GLY A N 1
ATOM 685 C CA . GLY A 1 87 ? -22.254 14.614 31.678 1.00 96.62 87 GLY A CA 1
ATOM 686 C C . GLY A 1 87 ? -21.931 13.414 32.570 1.00 96.62 87 GLY A C 1
ATOM 687 O O . GLY A 1 87 ? -20.754 13.099 32.712 1.00 96.62 87 GLY A O 1
ATOM 688 N N . THR A 1 88 ? -22.927 12.720 33.141 1.00 97.56 88 THR A N 1
ATOM 689 C CA . THR A 1 88 ? -22.685 11.468 33.873 1.00 97.56 88 THR A CA 1
ATOM 690 C C . THR A 1 88 ? -22.077 10.406 32.941 1.00 97.56 88 THR A C 1
ATOM 692 O O . THR A 1 88 ? -22.723 10.018 31.963 1.00 97.56 88 THR A O 1
ATOM 695 N N . PRO A 1 89 ? -20.852 9.917 33.211 1.00 96.75 89 PRO A N 1
ATOM 696 C CA . PRO A 1 89 ? -20.239 8.862 32.414 1.00 96.75 89 PRO A CA 1
ATOM 697 C C . PRO A 1 89 ? -20.943 7.525 32.670 1.00 96.75 89 PRO A C 1
ATOM 699 O O . PRO A 1 89 ? -21.275 7.196 33.806 1.00 96.75 89 PRO A O 1
ATOM 702 N N . ILE A 1 90 ? -21.160 6.748 31.607 1.00 96.94 90 ILE A N 1
ATOM 703 C CA . ILE A 1 90 ? -21.876 5.462 31.670 1.00 96.94 90 ILE A CA 1
ATOM 704 C C . ILE A 1 90 ? -20.901 4.290 31.543 1.00 96.94 90 ILE A C 1
ATOM 706 O O . ILE A 1 90 ? -20.947 3.330 32.307 1.00 96.94 90 ILE A O 1
ATOM 710 N N . THR A 1 91 ? -20.038 4.344 30.533 1.00 96.88 91 THR A N 1
ATOM 711 C CA . THR A 1 91 ? -19.035 3.319 30.249 1.00 96.88 91 THR A CA 1
ATOM 712 C C . THR A 1 91 ? -17.940 3.917 29.372 1.00 96.88 91 THR A C 1
ATOM 714 O O . THR A 1 91 ? -18.135 4.979 28.775 1.00 96.88 91 THR A O 1
ATOM 717 N N . THR A 1 92 ? -16.814 3.220 29.273 1.00 97.31 92 THR A N 1
ATOM 718 C CA . THR A 1 92 ? -15.702 3.575 28.387 1.00 97.31 92 THR A CA 1
ATOM 719 C C . THR A 1 92 ? -15.566 2.497 27.323 1.00 97.31 92 THR A C 1
ATOM 721 O O . THR A 1 92 ? -15.513 1.306 27.640 1.00 97.31 92 THR A O 1
ATOM 724 N N . VAL A 1 93 ? -15.505 2.916 26.061 1.00 96.81 93 VAL A N 1
ATOM 725 C CA . VAL A 1 93 ? -15.184 2.042 24.928 1.00 96.81 93 VAL A CA 1
ATOM 726 C C . VAL A 1 93 ? -13.737 2.264 24.517 1.00 96.81 93 VAL A C 1
ATOM 728 O O . VAL A 1 93 ? -13.199 3.355 24.698 1.00 96.81 93 VAL A O 1
ATOM 731 N N . TYR A 1 94 ? -13.104 1.221 23.995 1.00 96.25 94 TYR A N 1
ATOM 732 C CA . TYR A 1 94 ? -11.694 1.256 23.627 1.00 96.25 94 TYR A CA 1
ATOM 733 C C . TYR A 1 94 ? -11.459 0.403 22.385 1.00 96.25 94 TYR A C 1
ATOM 735 O O . TYR A 1 94 ? -11.920 -0.743 22.352 1.00 96.25 94 TYR A O 1
ATOM 743 N N . ALA A 1 95 ? -10.754 0.957 21.402 1.00 94.31 95 ALA A N 1
ATOM 744 C CA . ALA A 1 95 ? -10.340 0.281 20.182 1.00 94.31 95 ALA A CA 1
ATOM 745 C C . ALA A 1 95 ? -8.837 0.471 19.967 1.00 94.31 95 ALA A C 1
ATOM 747 O O . ALA A 1 95 ? -8.299 1.523 20.313 1.00 94.31 95 ALA A O 1
ATOM 748 N N . GLU A 1 96 ? -8.201 -0.553 19.413 1.00 91.50 96 GLU A N 1
ATOM 749 C CA . GLU A 1 96 ? -6.795 -0.551 19.019 1.00 91.50 96 GLU A CA 1
ATOM 750 C C . GLU A 1 96 ? -6.716 -0.590 17.499 1.00 91.50 96 GLU A C 1
ATOM 752 O O . GLU A 1 96 ? -7.433 -1.357 16.857 1.00 91.50 96 GLU A O 1
ATOM 757 N N . ASP A 1 97 ? -5.865 0.260 16.946 1.00 88.00 97 ASP A N 1
ATOM 758 C CA . ASP A 1 97 ? -5.462 0.220 15.549 1.00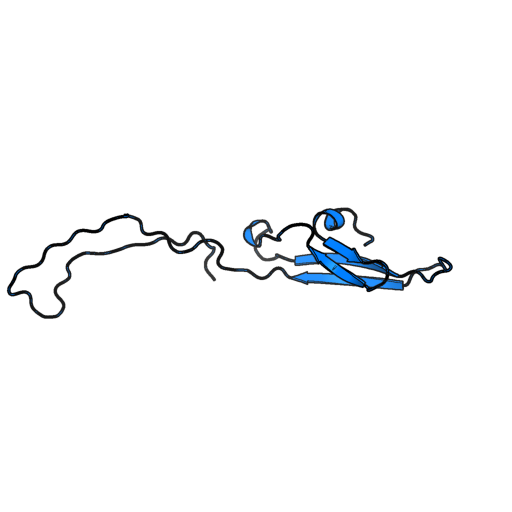 88.00 97 ASP A CA 1
ATOM 759 C C . ASP A 1 97 ? -4.058 -0.397 15.511 1.00 88.00 97 ASP A C 1
ATOM 761 O O . ASP A 1 97 ? -3.226 -0.080 16.367 1.00 88.00 97 ASP A O 1
ATOM 765 N N . ALA A 1 98 ? -3.856 -1.363 14.618 1.00 81.88 98 ALA A N 1
ATOM 766 C CA . ALA A 1 98 ? -2.599 -2.095 14.518 1.00 81.88 98 ALA A CA 1
ATOM 767 C C . ALA A 1 98 ? -1.615 -1.432 13.543 1.00 81.88 98 ALA A C 1
ATOM 769 O O . ALA A 1 98 ? -0.467 -1.877 13.478 1.00 81.88 98 ALA A O 1
ATOM 770 N N . ASP A 1 99 ? -2.045 -0.396 12.818 1.00 75.25 99 ASP A N 1
ATOM 771 C CA . ASP A 1 99 ? -1.180 0.355 11.923 1.00 75.25 99 ASP A CA 1
ATOM 772 C C . ASP A 1 99 ? -0.128 1.157 12.713 1.00 75.25 99 ASP A C 1
ATOM 774 O O . ASP A 1 99 ? -0.376 1.604 13.845 1.00 75.25 99 ASP A O 1
ATOM 778 N N . PRO A 1 100 ? 1.067 1.366 12.133 1.00 70.44 100 PRO A N 1
ATOM 779 C CA . PRO A 1 100 ? 2.064 2.268 12.690 1.00 70.44 100 PRO A CA 1
ATOM 780 C C . PRO A 1 100 ? 1.494 3.684 12.907 1.00 70.44 100 PRO A C 1
ATOM 782 O O . PRO A 1 100 ? 0.642 4.147 12.147 1.00 70.44 100 PRO A O 1
ATOM 785 N N . PRO A 1 101 ? 1.957 4.419 13.935 1.00 67.25 101 PRO A N 1
ATOM 786 C CA . PRO A 1 101 ? 1.561 5.810 14.109 1.00 67.25 101 PRO A CA 1
ATOM 787 C C . PRO A 1 101 ? 2.040 6.658 12.921 1.00 67.25 101 PRO A C 1
ATOM 789 O O . PRO A 1 101 ? 3.218 6.614 12.568 1.00 67.25 101 PRO A O 1
ATOM 792 N N . VAL A 1 102 ? 1.117 7.444 12.356 1.00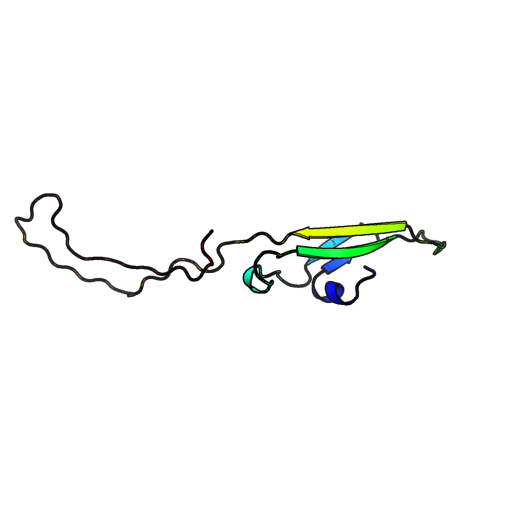 58.38 102 VAL A N 1
ATOM 793 C CA . VAL A 1 102 ? 1.360 8.396 11.253 1.00 58.38 102 VAL A CA 1
ATOM 794 C C . VAL A 1 102 ? 2.256 9.558 11.680 1.00 58.38 102 VAL A C 1
ATOM 796 O O . VAL A 1 102 ? 2.040 10.090 12.797 1.00 58.38 102 VAL A O 1
#

InterPro domains:
  IPR002126 Cadherin-like [PR00205] (8-27)
  IPR002126 Cadherin-like [PR00205] (50-69)
  IPR002126 Cadherin-like [PR00205] (69-82)
  IPR002126 Cadherin-like [PS50268] (10-71)
  IPR015919 Cadherin-like superfamily [SSF49313] (3-71)
  IPR015919 Cadherin-like superfamily [SSF49313] (59-100)
  IPR039808 Cadherin [PTHR24027] (16-100)

Solvent-accessible surface area (backbone atoms only — not comparable to full-atom values): 6925 Å² total; per-residue (Å²): 105,71,48,70,80,53,56,69,40,42,44,68,42,91,87,79,67,50,77,44,70,70,46,88,86,60,48,84,78,35,63,92,97,53,41,59,50,75,44,42,38,68,48,64,60,100,83,63,55,81,80,55,52,73,48,81,46,74,48,75,56,71,80,70,89,82,44,76,70,42,57,80,57,97,73,86,80,67,67,78,65,97,82,63,59,92,84,68,84,53,71,86,85,58,62,52,57,81,51,79,88,130

Mean predicted aligned error: 7.4 Å

Organism: Gulo gulo (NCBI:txid48420)

pLDDT: mean 90.13, std 8.37, range [58.38, 97.81]

Radius of gyration: 25.66 Å; Cα contacts (8 Å, |Δi|>4): 116; chains: 1; bounding box: 57×27×72 Å